Protein AF-A0A5B1CMH9-F1 (afdb_monomer)

Radius of gyration: 15.92 Å; Cα contacts (8 Å, |Δi|>4): 16; chains: 1; bounding box: 23×16×57 Å

Sequence (52 aa):
MKQSHRGMLDATVLILVVFELGMLLTVRDSLSLNIIMLVYPIDAIKQWQMPN

Structure (mmCIF, N/CA/C/O backbone):
data_AF-A0A5B1CMH9-F1
#
_entry.id   AF-A0A5B1CMH9-F1
#
loop_
_atom_site.group_PDB
_atom_site.id
_atom_site.type_symbol
_atom_site.label_atom_id
_atom_site.label_alt_id
_atom_site.label_comp_id
_atom_site.label_asym_id
_atom_site.label_entity_id
_atom_site.label_seq_id
_atom_site.pdbx_PDB_ins_code
_atom_site.Cartn_x
_atom_site.Cartn_y
_atom_site.Cartn_z
_atom_site.occupancy
_atom_site.B_iso_or_equiv
_atom_site.auth_seq_id
_atom_site.auth_comp_id
_atom_site.auth_asym_id
_atom_site.auth_atom_id
_atom_site.pdbx_PDB_model_num
ATOM 1 N N . MET A 1 1 ? 5.210 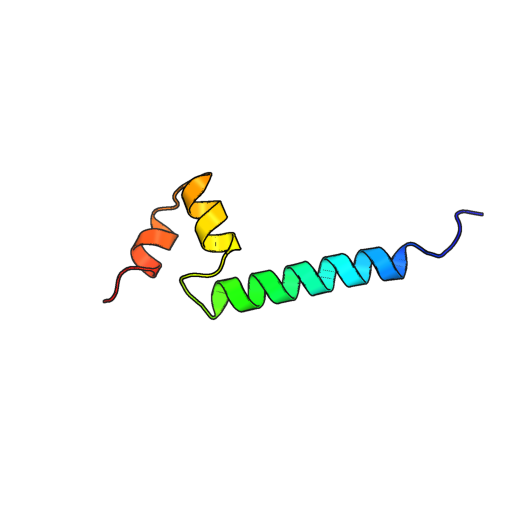-0.060 -36.872 1.00 45.12 1 MET A N 1
ATOM 2 C CA . MET A 1 1 ? 6.146 -0.779 -35.980 1.00 45.12 1 MET A CA 1
ATOM 3 C C . MET A 1 1 ? 6.023 -0.174 -34.584 1.00 45.12 1 MET A C 1
ATOM 5 O O . MET A 1 1 ? 6.406 0.970 -34.395 1.00 45.12 1 MET A O 1
ATOM 9 N N . LYS A 1 2 ? 5.334 -0.858 -33.655 1.00 53.12 2 LYS A N 1
ATOM 10 C CA . LYS A 1 2 ? 4.998 -0.351 -32.310 1.00 53.12 2 LYS A CA 1
ATOM 11 C C . LYS A 1 2 ? 6.253 -0.486 -31.437 1.00 53.12 2 LYS A C 1
ATOM 13 O O . LYS A 1 2 ? 6.544 -1.566 -30.940 1.00 53.12 2 LYS A O 1
ATOM 18 N N . GLN A 1 3 ? 7.039 0.590 -31.405 1.00 53.28 3 GLN A N 1
ATOM 19 C CA . GLN A 1 3 ? 8.409 0.661 -30.896 1.00 53.28 3 GLN A CA 1
ATOM 20 C C . GLN A 1 3 ? 8.559 0.029 -29.501 1.00 53.28 3 GLN A C 1
ATOM 22 O O . GLN A 1 3 ? 7.957 0.450 -28.511 1.00 53.28 3 GLN A O 1
ATOM 27 N N . SER A 1 4 ? 9.410 -0.989 -29.478 1.00 55.81 4 SER A N 1
ATOM 28 C CA . SER A 1 4 ? 9.896 -1.793 -28.364 1.00 55.81 4 SER A CA 1
ATOM 29 C C . SER A 1 4 ? 10.685 -0.971 -27.327 1.00 55.81 4 SER A C 1
ATOM 31 O O . SER A 1 4 ? 11.907 -1.039 -27.290 1.00 55.81 4 SER A O 1
ATOM 33 N N . HIS A 1 5 ? 10.000 -0.193 -26.480 1.00 53.94 5 HIS A N 1
ATOM 34 C CA . HIS A 1 5 ? 10.609 0.460 -25.300 1.00 53.94 5 HIS A CA 1
ATOM 35 C C . HIS A 1 5 ? 9.724 0.455 -24.037 1.00 53.94 5 HIS A C 1
ATOM 37 O O . HIS A 1 5 ? 10.081 1.067 -23.035 1.00 53.94 5 HIS A O 1
ATOM 43 N N . ARG A 1 6 ? 8.577 -0.241 -24.038 1.00 60.22 6 ARG A N 1
ATOM 44 C CA . ARG A 1 6 ? 7.685 -0.290 -22.859 1.00 60.22 6 ARG A CA 1
ATOM 45 C C . ARG A 1 6 ? 8.055 -1.355 -21.825 1.00 60.22 6 ARG A C 1
ATOM 47 O O . ARG A 1 6 ? 7.741 -1.174 -20.658 1.00 60.22 6 ARG A O 1
ATOM 54 N N . GLY A 1 7 ? 8.807 -2.389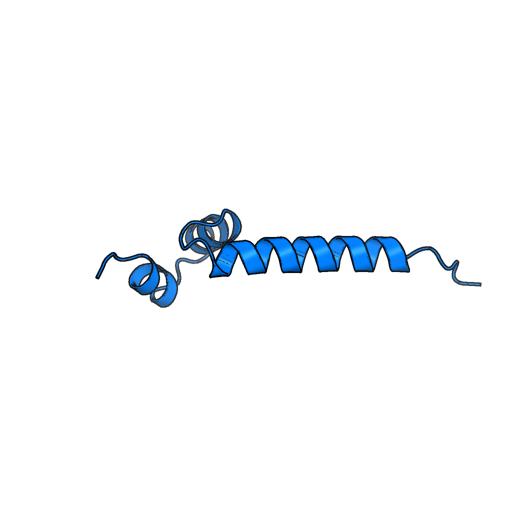 -22.213 1.00 61.12 7 GLY A N 1
ATOM 55 C CA . GLY A 1 7 ? 9.130 -3.505 -21.314 1.00 61.12 7 GLY A CA 1
ATOM 56 C C . GLY A 1 7 ? 9.906 -3.101 -20.055 1.00 61.12 7 GLY A C 1
ATOM 57 O O . GLY A 1 7 ? 9.726 -3.708 -19.007 1.00 61.12 7 GLY A O 1
ATOM 58 N N . MET A 1 8 ? 10.719 -2.041 -20.123 1.00 67.31 8 MET A N 1
ATOM 59 C CA . MET A 1 8 ? 11.479 -1.562 -18.964 1.00 67.31 8 MET A CA 1
ATOM 60 C C . MET A 1 8 ? 10.606 -0.775 -17.977 1.00 67.31 8 MET A C 1
ATOM 62 O O . MET A 1 8 ? 10.813 -0.866 -16.770 1.00 67.31 8 MET A O 1
ATOM 66 N N . LEU A 1 9 ? 9.604 -0.043 -18.478 1.00 76.12 9 LEU A N 1
ATOM 67 C CA . LEU A 1 9 ? 8.643 0.681 -17.641 1.00 76.12 9 LEU A CA 1
ATOM 68 C C . LEU A 1 9 ? 7.722 -0.302 -16.919 1.00 76.12 9 LEU A C 1
ATOM 70 O O . LEU A 1 9 ? 7.559 -0.198 -15.708 1.00 76.12 9 LEU A O 1
ATOM 74 N N . ASP A 1 10 ? 7.208 -1.300 -17.639 1.00 79.38 10 ASP A N 1
ATOM 75 C CA . ASP A 1 10 ? 6.334 -2.328 -17.068 1.00 79.38 10 ASP A CA 1
ATOM 76 C C . ASP A 1 10 ? 7.075 -3.148 -15.993 1.00 79.38 10 ASP A C 1
ATOM 78 O O . ASP A 1 10 ? 6.536 -3.399 -14.917 1.00 79.38 10 ASP A O 1
ATOM 82 N N . ALA A 1 11 ? 8.350 -3.486 -16.231 1.00 82.00 11 ALA A N 1
ATOM 83 C CA . ALA A 1 11 ? 9.200 -4.159 -15.248 1.00 82.00 11 ALA A CA 1
ATOM 84 C C . ALA A 1 11 ? 9.504 -3.284 -14.019 1.00 82.00 11 ALA A C 1
ATOM 86 O O . ALA A 1 11 ? 9.486 -3.779 -12.895 1.00 82.00 11 ALA A O 1
ATOM 87 N N . THR A 1 12 ? 9.748 -1.985 -14.217 1.00 84.44 12 THR A N 1
ATOM 88 C CA . THR A 1 12 ? 10.005 -1.045 -13.112 1.00 84.44 12 THR A CA 1
ATOM 89 C C . THR A 1 12 ? 8.766 -0.891 -12.237 1.00 84.44 12 THR A C 1
ATOM 91 O O . THR A 1 12 ? 8.872 -0.968 -11.016 1.00 84.44 12 THR A O 1
ATOM 94 N N . VAL A 1 13 ? 7.588 -0.744 -12.850 1.00 84.31 13 VAL A N 1
ATOM 95 C CA . VAL A 1 13 ? 6.305 -0.676 -12.137 1.00 84.31 13 VAL A CA 1
ATOM 96 C C . VAL A 1 13 ? 6.054 -1.968 -11.360 1.00 84.31 13 VAL A C 1
ATOM 98 O O . VAL A 1 13 ? 5.706 -1.912 -10.185 1.00 84.31 13 VAL A O 1
ATOM 101 N N . LEU A 1 14 ? 6.292 -3.131 -11.972 1.00 84.56 14 LEU A N 1
ATOM 102 C CA . LEU A 1 14 ? 6.106 -4.424 -11.314 1.00 84.56 14 LEU A CA 1
ATOM 103 C C . LEU A 1 14 ? 7.041 -4.606 -10.109 1.00 84.56 14 LEU A C 1
ATOM 105 O O . LEU A 1 14 ? 6.591 -5.031 -9.049 1.00 84.56 14 LEU A O 1
AT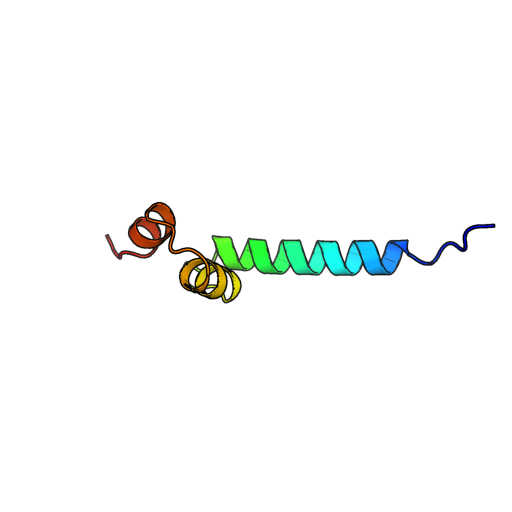OM 109 N N . ILE A 1 15 ? 8.324 -4.259 -10.250 1.00 84.75 15 ILE A N 1
ATOM 110 C CA . ILE A 1 15 ? 9.303 -4.328 -9.154 1.00 84.75 15 ILE A CA 1
ATOM 111 C C . ILE A 1 15 ? 8.886 -3.407 -8.007 1.00 84.75 15 ILE A C 1
ATOM 113 O O . ILE A 1 15 ? 8.946 -3.817 -6.853 1.00 84.75 15 ILE A O 1
ATOM 117 N N . LEU A 1 16 ? 8.425 -2.196 -8.317 1.00 82.56 16 LEU A N 1
ATOM 118 C CA . LEU A 1 16 ? 7.993 -1.217 -7.321 1.00 82.56 16 LEU A CA 1
ATOM 119 C C . LEU A 1 16 ? 6.771 -1.725 -6.540 1.00 82.56 16 LEU A C 1
ATOM 121 O O . LEU A 1 16 ? 6.772 -1.682 -5.312 1.00 82.56 16 LEU A O 1
ATOM 125 N N . VAL A 1 17 ? 5.800 -2.322 -7.238 1.00 82.19 17 VAL A N 1
ATOM 126 C CA . VAL A 1 17 ? 4.625 -2.960 -6.624 1.00 82.19 17 VAL A CA 1
ATOM 127 C C . VAL A 1 17 ? 5.021 -4.163 -5.763 1.00 82.19 17 VAL A C 1
ATOM 129 O O . VAL A 1 17 ? 4.531 -4.299 -4.648 1.00 82.19 17 VAL A O 1
ATOM 132 N N . VAL A 1 18 ? 5.925 -5.030 -6.226 1.00 80.44 18 VAL A N 1
ATOM 133 C CA . VAL A 1 18 ? 6.387 -6.197 -5.448 1.00 80.44 18 VAL A CA 1
ATOM 134 C C . VAL A 1 18 ? 7.168 -5.768 -4.206 1.00 80.44 18 VAL A C 1
ATOM 136 O O . VAL A 1 18 ? 7.008 -6.376 -3.150 1.00 80.44 18 VAL A O 1
ATOM 139 N N . PHE A 1 19 ? 7.984 -4.719 -4.305 1.00 80.81 19 PHE A N 1
ATOM 140 C CA . PHE A 1 19 ? 8.738 -4.192 -3.170 1.00 80.81 19 PHE A CA 1
ATOM 141 C C . PHE A 1 19 ? 7.808 -3.534 -2.143 1.00 80.81 19 PHE A C 1
ATOM 143 O O . PHE A 1 19 ? 7.940 -3.792 -0.947 1.00 80.81 19 PHE A O 1
ATOM 150 N N . GLU A 1 20 ? 6.820 -2.757 -2.599 1.00 72.12 20 GLU A N 1
ATOM 151 C CA . GLU A 1 20 ? 5.773 -2.211 -1.731 1.00 72.12 20 GLU A CA 1
ATOM 152 C C . GLU A 1 20 ? 4.965 -3.313 -1.046 1.00 72.12 20 GLU A C 1
ATOM 154 O O . GLU A 1 20 ? 4.825 -3.272 0.170 1.00 72.12 20 GLU A O 1
ATOM 159 N N . LEU A 1 21 ? 4.485 -4.318 -1.786 1.00 74.38 21 LEU A N 1
ATOM 160 C CA . LEU A 1 21 ? 3.710 -5.435 -1.232 1.00 74.38 21 LEU A CA 1
ATOM 161 C C . LEU A 1 21 ? 4.545 -6.316 -0.291 1.00 74.38 21 LEU A C 1
ATOM 163 O O . LEU A 1 21 ? 4.043 -6.780 0.732 1.00 74.38 21 LEU A O 1
ATOM 167 N N . GLY A 1 22 ? 5.824 -6.522 -0.610 1.00 72.62 22 GLY A N 1
ATOM 168 C CA . GLY A 1 22 ? 6.776 -7.217 0.252 1.00 72.62 22 GLY A CA 1
ATOM 169 C C . GLY A 1 22 ? 6.971 -6.483 1.576 1.00 72.62 22 GLY A C 1
ATOM 170 O O . GLY A 1 22 ? 6.888 -7.104 2.636 1.00 72.62 22 GLY A O 1
ATOM 171 N N . MET A 1 23 ? 7.132 -5.156 1.545 1.00 65.69 23 MET A N 1
ATOM 172 C CA . MET A 1 23 ? 7.134 -4.343 2.764 1.00 65.69 23 MET A CA 1
ATOM 173 C C . MET A 1 23 ? 5.784 -4.422 3.484 1.00 65.69 23 MET A C 1
ATOM 175 O O . MET A 1 23 ? 5.775 -4.677 4.685 1.00 65.69 23 MET A O 1
ATOM 179 N N . LEU A 1 24 ? 4.666 -4.341 2.753 1.00 62.06 24 LEU A N 1
ATOM 180 C CA . LEU A 1 24 ? 3.294 -4.420 3.272 1.00 62.06 24 LEU A CA 1
ATOM 181 C C . LEU A 1 24 ? 3.036 -5.655 4.135 1.00 62.06 24 LEU A C 1
ATOM 183 O O . LEU A 1 24 ? 2.349 -5.579 5.149 1.00 62.06 24 LEU A O 1
ATOM 187 N N . LEU A 1 25 ? 3.591 -6.794 3.730 1.00 63.38 25 LEU A N 1
ATOM 188 C CA . LEU A 1 25 ? 3.453 -8.057 4.450 1.00 63.38 25 LEU A CA 1
ATOM 189 C C . LEU A 1 25 ? 4.477 -8.207 5.583 1.00 63.38 25 LEU A C 1
ATOM 191 O O . LEU A 1 25 ? 4.195 -8.886 6.568 1.00 63.38 25 LEU A O 1
ATOM 195 N N . THR A 1 26 ? 5.650 -7.581 5.458 1.00 64.88 26 THR A N 1
ATOM 196 C CA . THR A 1 26 ? 6.745 -7.709 6.437 1.00 64.88 26 THR A CA 1
ATOM 197 C C . THR A 1 26 ? 6.596 -6.727 7.600 1.00 64.88 26 THR A C 1
ATOM 199 O O . THR A 1 26 ? 6.926 -7.051 8.739 1.00 64.88 26 THR A O 1
ATOM 202 N N . VAL A 1 27 ? 6.071 -5.531 7.334 1.00 65.75 27 VAL A N 1
ATOM 203 C CA . VAL A 1 27 ? 5.838 -4.476 8.319 1.00 65.75 27 VAL A CA 1
ATOM 204 C C . VAL A 1 27 ? 4.342 -4.205 8.358 1.00 65.75 27 VAL A C 1
ATOM 206 O O . VAL A 1 27 ? 3.784 -3.625 7.424 1.00 65.75 27 VAL A O 1
ATOM 209 N N . ARG A 1 28 ? 3.714 -4.593 9.476 1.00 65.25 28 ARG A N 1
ATOM 210 C CA . ARG A 1 28 ? 2.296 -4.350 9.800 1.00 65.25 28 ARG A CA 1
ATOM 211 C C . ARG A 1 28 ? 1.857 -2.877 9.672 1.00 65.25 28 ARG A C 1
ATOM 213 O O . ARG A 1 28 ? 0.662 -2.614 9.642 1.00 65.25 28 ARG A O 1
ATOM 220 N N . ASP A 1 29 ? 2.807 -1.949 9.544 1.00 65.38 29 ASP A N 1
ATOM 221 C CA . ASP A 1 29 ? 2.648 -0.492 9.409 1.00 65.38 29 ASP A CA 1
ATOM 222 C C . ASP A 1 29 ? 3.268 0.093 8.118 1.00 65.38 29 ASP A C 1
ATOM 224 O O . ASP A 1 29 ? 3.811 1.197 8.097 1.00 65.38 29 ASP A O 1
ATOM 228 N N . SER A 1 30 ? 3.242 -0.635 7.003 1.00 69.31 30 SER A N 1
ATOM 229 C CA . SER A 1 30 ? 3.750 -0.090 5.731 1.00 69.31 30 SER A CA 1
ATOM 230 C C . SER A 1 30 ? 2.907 1.076 5.200 1.00 69.31 30 SER A C 1
ATOM 232 O O . SER A 1 30 ? 1.692 1.115 5.394 1.00 69.31 30 SER A O 1
ATOM 234 N N . LEU A 1 31 ? 3.533 2.002 4.457 1.00 70.62 31 LEU A N 1
ATOM 235 C CA . LEU A 1 31 ? 2.880 3.199 3.899 1.00 70.62 31 LEU A CA 1
ATOM 236 C C . LEU A 1 31 ? 1.578 2.868 3.151 1.00 70.62 31 LEU A C 1
ATOM 238 O O . LEU A 1 31 ? 0.558 3.515 3.372 1.00 70.62 31 LEU A O 1
ATOM 242 N N . SER A 1 32 ? 1.580 1.843 2.299 1.00 74.81 32 SER A N 1
ATOM 243 C CA . SER A 1 32 ? 0.395 1.478 1.520 1.00 74.81 32 SER A CA 1
ATOM 244 C C . SER A 1 32 ? -0.702 0.839 2.387 1.00 74.81 32 SER A C 1
ATOM 246 O O . SER A 1 32 ? -1.879 1.028 2.104 1.00 74.81 32 SER A O 1
ATOM 248 N N . LEU A 1 33 ? -0.354 0.194 3.506 1.00 76.00 33 LEU A N 1
ATOM 249 C CA . LEU A 1 33 ? -1.309 -0.284 4.515 1.00 76.00 33 LEU A CA 1
ATOM 250 C C . LEU A 1 33 ? -1.989 0.882 5.243 1.00 76.00 33 LEU A C 1
ATOM 252 O O . LEU A 1 33 ? -3.203 0.861 5.444 1.00 76.00 33 LEU A O 1
ATOM 256 N N . ASN A 1 34 ? -1.218 1.925 5.557 1.00 81.50 34 ASN A N 1
ATOM 257 C CA . ASN A 1 34 ? -1.728 3.172 6.124 1.00 81.50 34 ASN A CA 1
ATOM 258 C C . ASN A 1 34 ? -2.663 3.902 5.137 1.00 81.50 34 ASN A C 1
ATOM 260 O O . ASN A 1 34 ? -3.750 4.337 5.512 1.00 81.50 34 ASN A O 1
ATOM 264 N N . ILE A 1 35 ? -2.299 3.963 3.848 1.00 82.94 35 ILE A N 1
ATOM 265 C CA . ILE A 1 35 ? -3.166 4.520 2.792 1.00 82.94 35 ILE A CA 1
ATOM 266 C C . ILE A 1 35 ? -4.458 3.703 2.656 1.00 82.94 35 ILE A C 1
ATOM 268 O O . ILE A 1 35 ? -5.537 4.288 2.574 1.00 82.94 35 ILE A O 1
ATOM 272 N N . ILE A 1 36 ? -4.376 2.368 2.672 1.00 84.69 36 ILE A N 1
ATOM 273 C CA . ILE A 1 36 ? -5.557 1.493 2.643 1.00 84.69 36 ILE 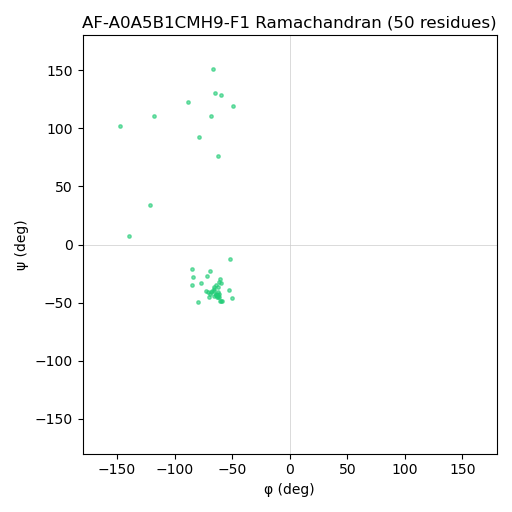A CA 1
ATOM 274 C C . ILE A 1 36 ? -6.459 1.792 3.840 1.00 84.69 36 ILE A C 1
ATOM 276 O O . ILE A 1 36 ? -7.642 2.022 3.632 1.00 84.69 36 ILE A O 1
ATOM 280 N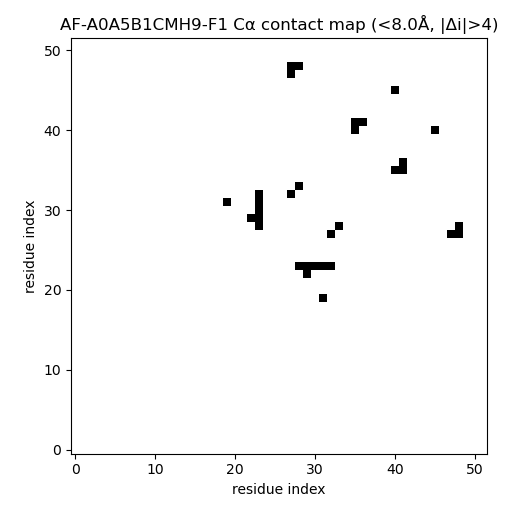 N . MET A 1 37 ? -5.923 1.874 5.061 1.00 84.94 37 MET A N 1
ATOM 281 C CA . MET A 1 37 ? -6.706 2.230 6.252 1.00 84.94 37 MET A CA 1
ATOM 282 C C . MET A 1 37 ? -7.361 3.611 6.174 1.00 84.94 37 MET A C 1
ATOM 284 O O . MET A 1 37 ? -8.456 3.789 6.709 1.00 84.94 37 MET A O 1
ATOM 288 N N . LEU A 1 38 ? -6.711 4.572 5.514 1.00 83.19 38 LEU A N 1
ATOM 289 C CA . LEU A 1 38 ? -7.242 5.920 5.318 1.00 83.19 38 LEU A CA 1
ATOM 290 C C . LEU A 1 38 ? -8.393 5.948 4.301 1.00 83.19 38 LEU A C 1
ATOM 292 O O . LEU A 1 38 ? -9.370 6.667 4.497 1.00 83.19 38 LEU A O 1
ATOM 296 N N . VAL A 1 39 ? -8.276 5.183 3.212 1.00 90.81 39 VAL A N 1
ATOM 297 C CA . VAL A 1 39 ? -9.293 5.117 2.149 1.00 90.81 39 VAL A CA 1
ATOM 298 C C . VAL A 1 39 ? -10.453 4.212 2.555 1.00 90.81 39 VAL A C 1
ATOM 300 O O . VAL A 1 39 ? -11.617 4.586 2.420 1.00 90.81 39 VAL A O 1
ATOM 303 N N . TYR A 1 40 ? -10.139 3.012 3.035 1.00 84.56 40 TYR A N 1
ATOM 304 C CA . TYR A 1 40 ? -11.104 2.024 3.484 1.00 84.56 40 TYR A CA 1
ATOM 305 C C . TYR A 1 40 ? -10.524 1.182 4.633 1.00 84.56 40 TYR A C 1
ATOM 307 O O . TYR A 1 40 ? -9.742 0.254 4.398 1.00 84.56 40 TYR A O 1
ATOM 315 N N . PRO A 1 41 ? -10.906 1.468 5.890 1.00 85.19 41 PRO A N 1
ATO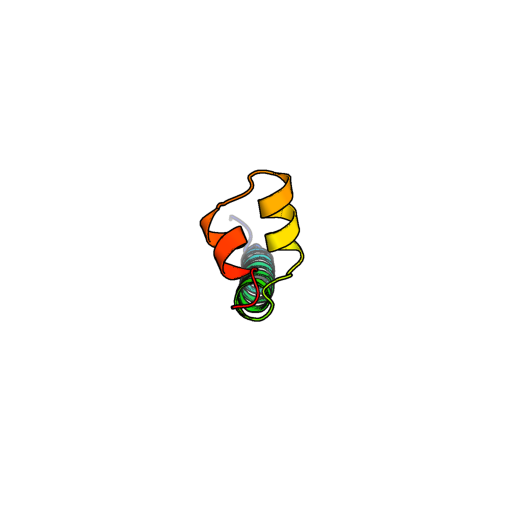M 316 C CA . PRO A 1 41 ? -10.423 0.707 7.029 1.00 85.19 41 PRO A CA 1
ATOM 317 C C . PRO A 1 41 ? -10.989 -0.716 6.991 1.00 85.19 41 PRO A C 1
ATOM 319 O O . PRO A 1 41 ? -12.176 -0.933 7.215 1.00 85.19 41 PRO A O 1
ATOM 322 N 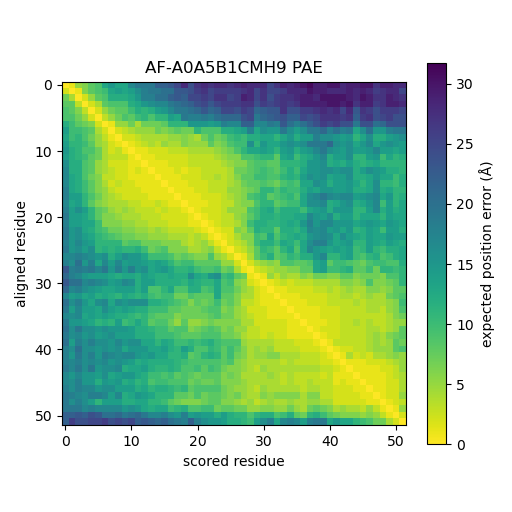N . ILE A 1 42 ? -10.121 -1.693 6.729 1.00 89.00 42 ILE A N 1
ATOM 323 C CA . ILE A 1 42 ? -10.470 -3.116 6.724 1.00 89.00 42 ILE A CA 1
ATOM 324 C C . ILE A 1 42 ? -10.296 -3.670 8.143 1.00 89.00 42 ILE A C 1
ATOM 326 O O . ILE A 1 42 ? -9.197 -3.635 8.701 1.00 89.00 42 ILE A O 1
ATOM 330 N N . ASP A 1 43 ? -11.354 -4.242 8.718 1.00 84.62 43 ASP A N 1
ATOM 331 C CA . ASP A 1 43 ? -11.322 -4.783 10.087 1.00 84.62 43 ASP A CA 1
ATOM 332 C C . ASP A 1 43 ? -10.315 -5.928 10.267 1.00 84.62 43 ASP A C 1
ATOM 334 O O . ASP A 1 43 ? -9.691 -6.046 11.320 1.00 84.62 43 ASP A O 1
ATOM 338 N N . ALA A 1 44 ? -10.085 -6.731 9.224 1.00 80.62 44 ALA A N 1
ATOM 339 C CA . ALA A 1 44 ? -9.056 -7.772 9.234 1.00 80.62 44 ALA A CA 1
ATOM 340 C C . ALA A 1 44 ? -7.640 -7.191 9.401 1.00 80.62 44 ALA A C 1
ATO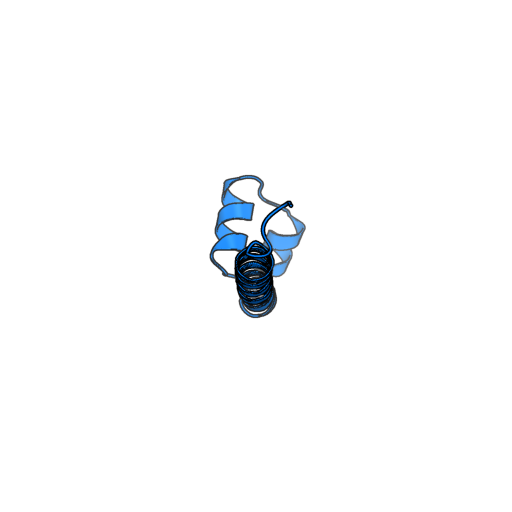M 342 O O . ALA A 1 44 ? -6.815 -7.767 10.106 1.00 80.62 44 ALA A O 1
ATOM 343 N N . ILE A 1 45 ? -7.369 -6.025 8.802 1.00 80.38 45 ILE A N 1
ATOM 344 C CA . ILE A 1 45 ? -6.090 -5.322 8.946 1.00 80.38 45 ILE A CA 1
ATOM 345 C C . ILE A 1 45 ? -5.968 -4.745 10.355 1.00 80.38 45 ILE A C 1
ATOM 347 O O . ILE A 1 45 ? -4.909 -4.858 10.959 1.00 80.38 45 ILE A O 1
ATOM 351 N N . LYS A 1 46 ? -7.050 -4.187 10.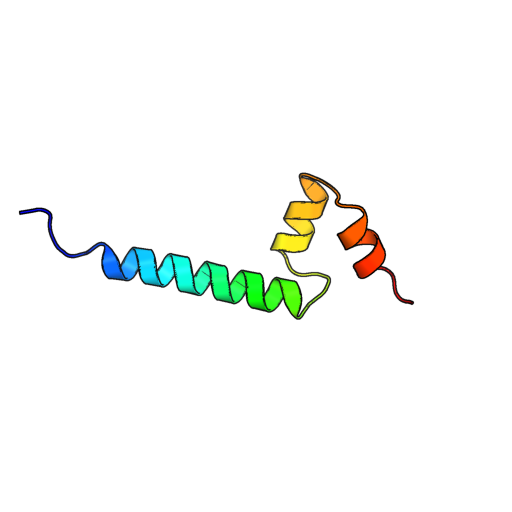909 1.00 80.44 46 LYS A N 1
ATOM 352 C CA . LYS A 1 46 ? -7.077 -3.687 12.293 1.00 80.44 46 LYS A CA 1
ATOM 353 C C . LYS A 1 46 ? -6.776 -4.786 13.309 1.00 80.44 46 LYS A C 1
ATOM 355 O O . LYS A 1 46 ? -5.928 -4.591 14.170 1.00 80.44 46 LYS A O 1
ATOM 360 N N . GLN A 1 47 ? -7.433 -5.940 13.188 1.00 82.81 47 GLN A N 1
ATOM 361 C CA . GLN A 1 47 ? -7.179 -7.098 14.055 1.00 82.81 47 GLN A CA 1
ATOM 362 C C . GLN A 1 47 ? -5.768 -7.649 13.873 1.00 82.81 47 GLN A C 1
ATOM 364 O O . GLN A 1 47 ? -5.146 -8.089 14.834 1.00 82.81 47 GLN A O 1
ATOM 369 N N . TRP A 1 48 ? -5.244 -7.602 12.648 1.00 77.56 48 TRP A N 1
ATOM 370 C CA . TRP A 1 48 ? -3.857 -7.948 12.402 1.00 77.56 48 TRP A CA 1
ATOM 371 C C . TRP A 1 48 ? -2.920 -6.910 13.026 1.00 77.56 48 TRP A C 1
ATOM 373 O O . TRP A 1 48 ? -1.970 -7.304 13.655 1.00 77.56 48 TRP A O 1
ATOM 383 N N . GLN A 1 49 ? -3.153 -5.604 12.980 1.00 74.81 49 GLN A N 1
ATOM 384 C CA . GLN A 1 49 ? -2.255 -4.638 13.633 1.00 74.81 49 GLN A CA 1
ATOM 385 C C . GLN A 1 49 ? -2.290 -4.678 15.166 1.00 74.81 49 GLN A C 1
ATOM 387 O O . GLN A 1 49 ? -1.322 -4.260 15.802 1.00 74.81 49 GLN A O 1
ATOM 392 N N . MET A 1 50 ? -3.373 -5.176 15.766 1.00 79.06 50 MET A N 1
ATOM 393 C CA . MET A 1 50 ? -3.466 -5.289 17.217 1.00 79.06 50 MET A CA 1
ATOM 394 C C . MET A 1 50 ? -2.334 -6.182 17.759 1.00 79.06 50 MET A C 1
ATOM 396 O O . MET A 1 50 ? -2.116 -7.288 17.250 1.00 79.06 50 MET A O 1
ATOM 400 N N . PRO A 1 51 ? -1.578 -5.711 18.768 1.00 65.81 51 PRO A N 1
ATOM 401 C CA . PRO A 1 51 ? -0.704 -6.586 19.526 1.00 65.81 51 PRO A CA 1
ATOM 402 C C . PRO A 1 51 ? -1.588 -7.587 20.274 1.00 65.81 51 PRO A C 1
ATOM 404 O O . PRO A 1 51 ? -2.595 -7.198 20.866 1.00 65.81 51 PRO A O 1
ATOM 407 N N . ASN A 1 52 ? -1.240 -8.867 20.151 1.00 59.56 52 ASN A N 1
ATOM 408 C CA . ASN A 1 52 ? -1.939 -9.985 20.778 1.00 59.56 52 ASN A CA 1
ATOM 409 C C . ASN A 1 52 ? -2.127 -9.777 22.285 1.00 59.56 52 ASN A C 1
ATOM 411 O O . ASN A 1 52 ? -1.169 -9.285 22.927 1.00 59.56 52 ASN A O 1
#

pLDDT: mean 73.97, std 10.83, range [45.12, 90.81]

Organism: NCBI:txid406547

Mean predicted aligned error: 10.36 Å

InterPro domains:
  IPR019691 Protein of unknown function DUF2585 [PF10755] (9-50)

Foldseek 3Di:
DPDPDCPVVVVVVVVVVCVQVVCVVVDLDGPVLVVCCVVPNDVVSVVVSDDD

Secondary structure (DSSP, 8-state):
---S-SHHHHHHHHHHHHHHHHHHHH-TT-HHHHHHHHHS--HHHHHHHS--

Solvent-accessible surface area (backbone atoms only — not comparable to full-atom values): 3210 Å² total; per-residue (Å²): 131,88,74,92,68,58,70,65,55,57,49,50,53,50,51,52,52,52,52,51,52,51,41,41,74,74,35,84,77,22,71,68,52,52,50,41,45,71,77,56,70,50,66,70,57,53,62,61,59,48,80,131